Protein AF-A0A6M7UWU4-F1 (afdb_monomer)

pLDDT: mean 71.98, std 19.36, range [34.53, 93.56]

Foldseek 3Di:
DDPPQLVVLQVVVCVVVVQKDKFWFFFQDPPQKTFTHIWIARPVVRDIFRVRPTDPGPPTDTDPDDPVVSVPDDRMDHDDDDPDPPDPPPPVPPPPDDDDDDDDDDDDDDDDDDDDDD

Secondary structure (DSSP, 8-state):
-----HHHHHHHHHHH-TT-EEEEEEEEETTTEEEEEEEEEETTTTEEE--SS------EEE--S-HHHHHTS-SEEEPP-PPP-------TTS------------------------

Sequence (118 aa):
MDGYDAHENSNDFVVEHPDWRVVRGWLMSPGDILDKHVIVENPRTGQRLDVTPLDPRVPFFEHPGTAEEFDGLWHQISMPAYPRPGRPVFDVTKDIDRGSSGAVPDQGLRAPKPDNDE

Mean predicted aligned error: 16.05 Å

Nearest PDB structures (foldseek):
  5kph-assembly1_A  TM=3.690E-01  e=2.797E-01  synthetic construct
  5boi-assembly1_A  TM=4.045E-01  e=1.132E+00  Priestia megaterium QM B1551
  2l3c-assembly1_A  TM=4.063E-01  e=1.369E+00  Rattus norvegicus
  6zz4-assembly1_B  TM=4.889E-01  e=2.754E+00  Homo sapiens

Structure (mmCIF, N/CA/C/O backbone):
data_AF-A0A6M7UWU4-F1
#
_entry.id   AF-A0A6M7UWU4-F1
#
loop_
_atom_site.group_PDB
_atom_site.id
_atom_site.type_symbol
_atom_site.label_atom_id
_atom_site.label_alt_id
_atom_site.label_comp_id
_atom_site.label_asym_id
_atom_site.label_entity_id
_atom_site.label_seq_id
_atom_site.pdbx_PDB_ins_code
_atom_site.Cartn_x
_atom_site.Cartn_y
_atom_site.Cartn_z
_atom_site.occupancy
_atom_site.B_iso_or_equiv
_atom_site.auth_seq_id
_atom_site.auth_comp_id
_atom_site.auth_asym_id
_atom_site.auth_atom_id
_atom_site.pdbx_PDB_model_num
ATOM 1 N N . MET A 1 1 ? 17.996 -13.993 3.515 1.00 36.66 1 MET A N 1
ATOM 2 C CA . MET A 1 1 ? 17.636 -12.656 4.020 1.00 36.66 1 MET A CA 1
ATOM 3 C C . MET A 1 1 ? 16.147 -12.718 4.161 1.00 36.66 1 MET A C 1
ATOM 5 O O . MET A 1 1 ? 15.460 -12.836 3.153 1.00 36.66 1 MET A O 1
ATOM 9 N N . ASP A 1 2 ? 15.709 -12.838 5.399 1.00 42.78 2 ASP A N 1
ATOM 10 C CA . ASP A 1 2 ? 14.361 -13.258 5.730 1.00 42.78 2 ASP A CA 1
ATOM 11 C C . ASP A 1 2 ? 13.480 -12.039 5.491 1.00 42.78 2 ASP A C 1
ATOM 13 O O . ASP A 1 2 ? 13.567 -11.038 6.203 1.00 42.78 2 ASP A O 1
ATOM 17 N N . GLY A 1 3 ? 12.777 -12.063 4.359 1.00 45.56 3 GLY A N 1
ATOM 18 C CA . GLY A 1 3 ? 11.823 -11.031 4.011 1.00 45.56 3 GLY A CA 1
ATOM 19 C C . GLY A 1 3 ? 10.745 -11.058 5.074 1.00 45.56 3 GLY A C 1
ATOM 20 O O . GLY A 1 3 ? 9.932 -11.974 5.081 1.00 45.56 3 GLY A O 1
ATOM 21 N N . TYR A 1 4 ? 10.790 -10.094 5.993 1.00 55.25 4 TYR A N 1
ATOM 22 C CA . TYR A 1 4 ? 9.647 -9.764 6.826 1.00 55.25 4 TYR A CA 1
ATOM 23 C C . TYR A 1 4 ? 8.471 -9.570 5.879 1.00 55.25 4 TYR A C 1
ATOM 25 O O . TYR A 1 4 ? 8.495 -8.650 5.057 1.00 55.25 4 TYR A O 1
ATOM 33 N N . ASP A 1 5 ? 7.515 -10.491 5.924 1.00 71.44 5 ASP A N 1
ATOM 34 C CA . ASP A 1 5 ? 6.373 -10.448 5.035 1.00 71.44 5 ASP A CA 1
ATOM 35 C C . ASP A 1 5 ? 5.544 -9.221 5.423 1.00 71.44 5 ASP A C 1
ATOM 37 O O . ASP A 1 5 ? 4.860 -9.200 6.447 1.00 71.44 5 ASP A O 1
ATOM 41 N N . ALA A 1 6 ? 5.656 -8.155 4.626 1.00 71.50 6 ALA A N 1
ATOM 42 C CA . ALA A 1 6 ? 4.912 -6.912 4.814 1.00 71.50 6 ALA A CA 1
ATOM 43 C C . ALA A 1 6 ? 3.407 -7.173 4.951 1.00 71.50 6 ALA A C 1
ATOM 45 O O . ALA A 1 6 ? 2.700 -6.429 5.636 1.00 71.50 6 ALA A O 1
ATOM 46 N N . HIS A 1 7 ? 2.920 -8.252 4.333 1.00 78.00 7 HIS A N 1
ATOM 47 C CA . HIS A 1 7 ? 1.544 -8.691 4.447 1.00 78.00 7 HIS A CA 1
ATOM 48 C C . HIS A 1 7 ? 1.229 -9.265 5.837 1.00 78.00 7 HIS A C 1
ATOM 50 O O . HIS A 1 7 ? 0.207 -8.895 6.412 1.00 78.00 7 HIS A O 1
ATOM 56 N N . GLU A 1 8 ? 2.094 -10.113 6.402 1.00 82.25 8 GLU A N 1
ATOM 57 C CA . GLU A 1 8 ? 1.918 -10.677 7.751 1.00 82.25 8 GLU A CA 1
ATOM 58 C C . GLU A 1 8 ? 1.942 -9.571 8.810 1.00 82.25 8 GLU A C 1
ATOM 60 O O . GLU A 1 8 ? 0.979 -9.410 9.558 1.00 82.25 8 GLU A O 1
ATOM 65 N N . ASN A 1 9 ? 2.950 -8.698 8.762 1.00 82.88 9 ASN A N 1
ATOM 66 C CA . ASN A 1 9 ? 3.065 -7.580 9.698 1.00 82.88 9 ASN A CA 1
ATOM 67 C C . ASN A 1 9 ? 1.866 -6.618 9.620 1.00 82.88 9 ASN A C 1
ATOM 69 O O . ASN A 1 9 ? 1.403 -6.103 10.638 1.00 82.88 9 ASN A 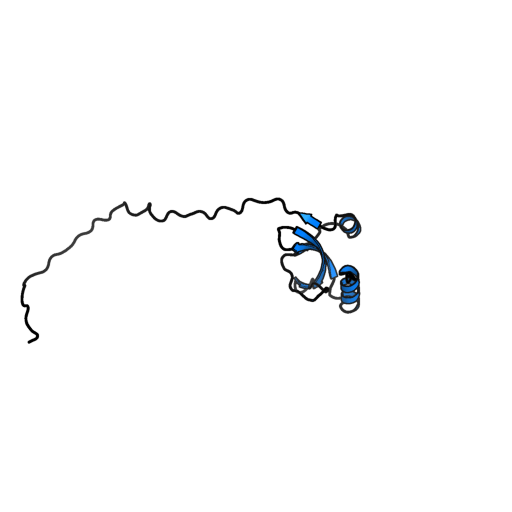O 1
ATOM 73 N N . SER A 1 10 ? 1.353 -6.359 8.414 1.00 84.81 10 SER A N 1
ATOM 74 C CA . SER A 1 10 ? 0.173 -5.505 8.236 1.00 84.81 10 SER A CA 1
ATOM 75 C C . SER A 1 10 ? -1.098 -6.158 8.779 1.00 84.81 10 SER A C 1
ATOM 77 O O . SER A 1 10 ? -1.950 -5.457 9.326 1.00 84.81 10 SER A O 1
ATOM 79 N N . ASN A 1 11 ? -1.231 -7.483 8.656 1.00 86.88 11 ASN A N 1
ATOM 80 C CA . ASN A 1 11 ? -2.358 -8.222 9.223 1.00 86.88 11 ASN A CA 1
ATOM 81 C C . ASN A 1 11 ? -2.325 -8.202 10.755 1.00 86.88 11 ASN A C 1
ATOM 83 O O . ASN A 1 11 ? -3.347 -7.905 11.373 1.00 86.88 11 ASN A O 1
ATOM 87 N N . ASP A 1 12 ? -1.163 -8.431 11.364 1.00 87.88 12 ASP A N 1
ATOM 88 C CA . ASP A 1 12 ? -1.004 -8.362 12.820 1.00 87.88 12 ASP A CA 1
ATOM 89 C C . ASP A 1 12 ? -1.335 -6.961 13.351 1.00 87.88 12 ASP A C 1
ATOM 91 O O . ASP A 1 12 ? -2.081 -6.809 14.321 1.00 87.88 12 ASP A O 1
ATOM 95 N N . PHE A 1 13 ? -0.882 -5.915 12.653 1.00 88.06 13 PHE A N 1
ATOM 96 C CA . PHE A 1 13 ? -1.182 -4.534 13.024 1.00 88.06 13 PHE A CA 1
ATOM 97 C C . PHE A 1 13 ? -2.690 -4.245 13.055 1.00 88.06 13 PHE A C 1
ATOM 99 O O . PHE A 1 13 ? -3.181 -3.624 13.997 1.00 88.06 13 PHE A O 1
ATOM 106 N N . VAL A 1 14 ? -3.456 -4.677 12.045 1.00 91.50 14 VAL A N 1
ATOM 107 C CA . VAL A 1 14 ? -4.908 -4.408 12.015 1.00 91.50 14 VAL A CA 1
ATOM 108 C C . VAL A 1 14 ? -5.693 -5.245 13.027 1.00 91.50 14 VAL A C 1
ATOM 110 O O . VAL A 1 14 ? -6.775 -4.826 13.437 1.00 91.50 14 VAL A O 1
ATOM 113 N N . VAL A 1 15 ? -5.158 -6.389 13.472 1.00 91.25 15 VAL A N 1
ATOM 114 C CA . VAL A 1 15 ? -5.731 -7.163 14.588 1.00 91.25 15 VAL A CA 1
ATOM 115 C C . VAL A 1 15 ? -5.653 -6.364 15.892 1.00 91.25 15 VAL A C 1
ATOM 117 O O . VAL A 1 15 ? -6.621 -6.337 16.653 1.00 91.25 15 VAL A O 1
ATOM 120 N N . GLU A 1 16 ? -4.540 -5.670 16.135 1.00 91.31 16 GLU A N 1
ATOM 121 C CA . GLU A 1 16 ? -4.356 -4.806 17.311 1.00 91.31 16 GLU A CA 1
ATOM 122 C C . GLU A 1 16 ? -5.044 -3.436 17.162 1.00 91.31 16 GLU A C 1
ATOM 124 O O . GLU A 1 16 ? -5.448 -2.814 18.150 1.00 91.31 16 GLU A O 1
ATOM 129 N N . HIS A 1 17 ? -5.229 -2.975 15.923 1.00 91.06 17 HIS A N 1
ATOM 130 C CA . HIS A 1 17 ? -5.812 -1.681 15.581 1.00 91.06 17 HIS A CA 1
ATOM 131 C C . HIS A 1 17 ? -7.015 -1.832 14.631 1.00 91.06 17 HIS A C 1
ATOM 133 O O . HIS A 1 17 ? -6.907 -1.511 13.446 1.00 91.06 17 HIS A O 1
ATOM 139 N N . PRO A 1 18 ? -8.203 -2.221 15.134 1.00 90.81 18 PRO A N 1
ATOM 140 C CA . PRO A 1 18 ? -9.365 -2.558 14.298 1.00 90.81 18 PRO A CA 1
ATOM 141 C C . PRO A 1 18 ? -9.965 -1.370 13.530 1.00 90.81 18 PRO A C 1
ATOM 143 O O . PRO A 1 18 ? -10.779 -1.555 12.630 1.00 90.81 18 PRO A O 1
ATOM 146 N N . ASP A 1 19 ? -9.581 -0.141 13.883 1.00 93.12 19 ASP A N 1
ATOM 147 C CA . ASP A 1 19 ? -9.936 1.064 13.128 1.00 93.12 19 ASP A CA 1
ATOM 148 C C . ASP A 1 19 ? -9.100 1.227 11.842 1.00 93.12 19 ASP A C 1
ATOM 150 O O . ASP A 1 19 ? -9.359 2.149 11.074 1.00 93.12 19 ASP A O 1
ATOM 154 N N . TRP A 1 20 ? -8.097 0.379 11.606 1.00 93.56 20 TRP A N 1
ATOM 155 C CA . TRP A 1 20 ? -7.217 0.417 10.439 1.00 93.56 20 TRP A CA 1
ATOM 156 C C . TRP A 1 20 ? -7.530 -0.722 9.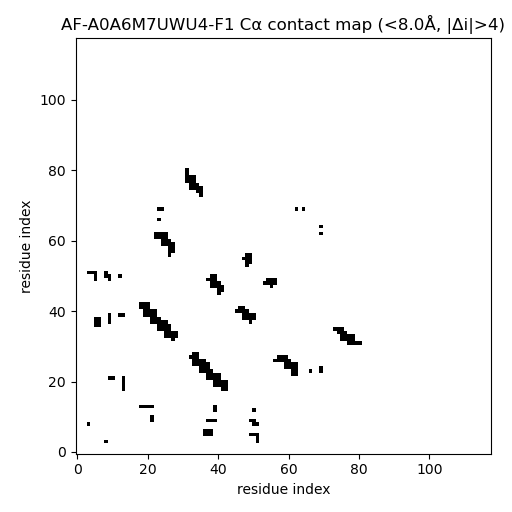471 1.00 93.56 20 TRP A C 1
ATOM 158 O O . TRP A 1 20 ? -8.119 -1.738 9.833 1.00 93.56 20 TRP A O 1
ATOM 168 N N . ARG A 1 21 ? -7.118 -0.557 8.213 1.00 92.69 21 ARG A N 1
ATOM 169 C CA . ARG A 1 21 ? -7.257 -1.577 7.171 1.00 92.69 21 ARG A CA 1
ATOM 170 C C . ARG A 1 21 ? -5.948 -1.806 6.437 1.00 92.69 21 ARG A C 1
ATOM 172 O O . ARG A 1 21 ? -5.166 -0.877 6.256 1.00 92.69 21 ARG A O 1
ATOM 179 N N . VAL A 1 22 ? -5.763 -3.027 5.955 1.00 92.19 22 VAL A N 1
ATOM 180 C CA . VAL A 1 22 ? -4.669 -3.374 5.049 1.00 92.19 22 VAL A CA 1
ATOM 181 C C . VAL A 1 22 ? -4.980 -2.841 3.652 1.00 92.19 22 VAL A C 1
ATOM 183 O O . VAL A 1 22 ? -6.077 -3.051 3.130 1.00 92.19 22 VAL A O 1
ATOM 186 N N . VAL A 1 23 ? -4.006 -2.176 3.039 1.00 92.12 23 VAL A N 1
ATOM 187 C CA . VAL A 1 23 ? -4.072 -1.649 1.676 1.00 92.12 23 VAL A CA 1
ATOM 188 C C . VAL A 1 23 ? -2.939 -2.257 0.857 1.00 92.12 23 VAL A C 1
ATOM 190 O O . VAL A 1 23 ? -1.770 -2.206 1.236 1.00 92.12 23 VAL A O 1
ATOM 193 N N . ARG A 1 24 ? -3.304 -2.838 -0.286 1.00 92.62 24 ARG A N 1
ATOM 194 C CA . ARG A 1 24 ? -2.384 -3.467 -1.239 1.00 92.62 24 ARG A CA 1
ATOM 195 C C . ARG A 1 24 ? -2.093 -2.507 -2.380 1.00 92.62 24 ARG A C 1
ATOM 197 O O . ARG A 1 24 ? -2.974 -1.752 -2.794 1.00 92.62 24 ARG A O 1
ATOM 204 N N . GLY A 1 25 ? -0.872 -2.521 -2.892 1.00 91.94 25 GLY A N 1
ATOM 205 C CA . GLY A 1 25 ? -0.496 -1.592 -3.944 1.00 91.94 25 GLY A CA 1
ATOM 206 C C . GLY A 1 25 ? 0.976 -1.641 -4.302 1.00 91.94 25 GLY A C 1
ATOM 207 O O . GLY A 1 25 ? 1.630 -2.674 -4.176 1.00 91.94 25 GLY A O 1
ATOM 208 N N . TRP A 1 26 ? 1.484 -0.507 -4.769 1.00 90.88 26 TRP A N 1
ATOM 209 C CA . TRP A 1 26 ? 2.863 -0.375 -5.201 1.00 90.88 26 TRP A CA 1
ATOM 210 C C . TRP A 1 26 ? 3.577 0.757 -4.503 1.00 90.88 26 TRP A C 1
ATOM 212 O O . TRP A 1 26 ? 3.092 1.890 -4.467 1.00 90.88 26 TRP A O 1
ATOM 222 N N . LEU A 1 27 ? 4.773 0.448 -4.029 1.00 88.06 27 LEU A N 1
ATOM 223 C CA . LEU A 1 27 ? 5.729 1.424 -3.565 1.00 88.06 27 LEU A CA 1
ATOM 224 C C . LEU A 1 27 ? 6.623 1.874 -4.717 1.00 88.06 27 LEU A C 1
ATOM 226 O O . LEU A 1 27 ? 7.127 1.046 -5.473 1.00 88.06 27 LEU A O 1
ATOM 230 N N . MET A 1 28 ? 6.853 3.178 -4.841 1.00 83.38 28 MET A N 1
ATOM 231 C CA . MET A 1 28 ? 7.848 3.677 -5.784 1.00 83.38 28 MET A CA 1
ATOM 232 C C . MET A 1 28 ? 9.257 3.536 -5.206 1.00 83.38 28 MET A C 1
ATOM 234 O O . MET A 1 28 ? 9.650 4.281 -4.307 1.00 83.38 28 MET A O 1
ATOM 238 N N . SER A 1 29 ? 10.024 2.613 -5.772 1.00 78.88 29 SER A N 1
ATOM 239 C CA . SER A 1 29 ? 11.447 2.446 -5.503 1.00 78.88 29 SER A CA 1
ATOM 240 C C . SER A 1 29 ? 12.306 3.279 -6.459 1.00 78.88 29 SER A C 1
ATOM 242 O O . SER A 1 29 ? 11.854 3.671 -7.543 1.00 78.88 29 SER A O 1
ATOM 244 N N . PRO A 1 30 ? 13.568 3.573 -6.089 1.00 76.00 30 PRO A N 1
ATOM 245 C CA . PRO A 1 30 ? 14.512 4.224 -6.988 1.00 76.00 30 PRO A CA 1
ATOM 246 C C . PRO A 1 30 ? 14.623 3.494 -8.333 1.00 76.00 30 PRO A C 1
ATOM 248 O O . PRO A 1 30 ? 14.630 2.267 -8.385 1.00 76.00 30 PRO A O 1
ATOM 251 N N . GLY A 1 31 ? 14.767 4.257 -9.420 1.00 76.19 31 GLY A N 1
ATOM 252 C CA . GLY A 1 31 ? 14.899 3.695 -10.769 1.00 76.19 31 GLY A CA 1
ATOM 253 C C . GLY A 1 31 ? 13.575 3.459 -11.494 1.00 76.19 31 GLY A C 1
ATOM 254 O O . GLY A 1 31 ? 13.537 2.639 -12.406 1.00 76.19 31 GLY A O 1
ATOM 255 N N . ASP A 1 32 ? 12.516 4.180 -11.110 1.00 79.50 32 ASP A N 1
ATOM 256 C CA . ASP A 1 32 ? 11.196 4.113 -11.749 1.00 79.50 32 ASP A CA 1
ATOM 257 C C . ASP A 1 32 ? 10.575 2.704 -11.676 1.00 79.50 32 ASP A C 1
ATOM 259 O O . ASP A 1 32 ? 9.891 2.251 -12.594 1.00 79.50 32 ASP A O 1
ATOM 263 N N . ILE A 1 33 ? 10.816 2.001 -10.563 1.00 84.56 33 ILE A N 1
ATOM 264 C CA . ILE A 1 33 ? 10.284 0.663 -10.287 1.00 84.56 33 ILE A CA 1
ATOM 265 C C . ILE A 1 33 ? 9.154 0.775 -9.267 1.00 84.56 33 ILE A C 1
ATOM 267 O O . ILE A 1 33 ? 9.276 1.452 -8.248 1.00 84.56 33 ILE A O 1
ATOM 271 N N . LEU A 1 34 ? 8.050 0.099 -9.556 1.00 88.50 34 LEU A N 1
ATOM 272 C CA . LEU A 1 34 ? 6.925 -0.093 -8.658 1.00 88.50 34 LEU A CA 1
ATOM 273 C C . LEU A 1 34 ? 7.033 -1.477 -8.022 1.00 88.50 34 LEU A C 1
ATOM 275 O O . LEU A 1 34 ? 6.830 -2.488 -8.697 1.00 88.50 34 LEU A O 1
ATOM 279 N N . ASP A 1 35 ? 7.336 -1.509 -6.730 1.00 88.12 35 ASP A N 1
ATOM 280 C CA . ASP A 1 35 ? 7.433 -2.734 -5.945 1.00 88.12 35 ASP A CA 1
ATOM 281 C C . ASP A 1 35 ? 6.083 -3.067 -5.330 1.00 88.12 35 ASP A C 1
ATOM 283 O O . ASP A 1 35 ? 5.456 -2.228 -4.682 1.00 88.12 35 ASP A O 1
ATOM 287 N N . LYS A 1 36 ? 5.634 -4.302 -5.530 1.00 89.94 36 LYS A N 1
ATOM 288 C CA . LYS A 1 36 ? 4.431 -4.840 -4.906 1.00 89.94 36 LYS A CA 1
ATOM 289 C C . LYS A 1 36 ? 4.591 -4.773 -3.389 1.00 89.94 36 LYS A C 1
ATOM 291 O O . LYS A 1 36 ? 5.520 -5.360 -2.841 1.00 89.94 36 LYS A O 1
ATOM 296 N N . HIS A 1 37 ? 3.690 -4.054 -2.729 1.00 90.00 37 HIS A N 1
ATOM 297 C CA . HIS A 1 37 ? 3.820 -3.748 -1.311 1.00 90.00 37 HIS A CA 1
ATOM 298 C C . HIS A 1 37 ? 2.471 -3.689 -0.599 1.00 90.00 37 HI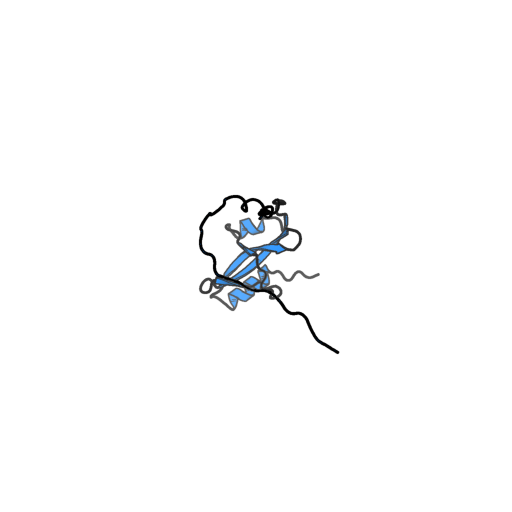S A C 1
ATOM 300 O O . HIS A 1 37 ? 1.412 -3.558 -1.223 1.00 90.00 37 HIS A O 1
ATOM 306 N N . VAL A 1 38 ? 2.522 -3.779 0.726 1.00 90.06 38 VAL A N 1
ATOM 307 C CA . VAL A 1 38 ? 1.352 -3.735 1.601 1.00 90.06 38 VAL A CA 1
ATOM 308 C C . VAL A 1 38 ? 1.603 -2.712 2.697 1.00 90.06 38 VAL A C 1
ATOM 310 O O . VAL A 1 38 ? 2.669 -2.684 3.302 1.00 90.06 38 VAL A O 1
ATOM 313 N N . ILE A 1 39 ? 0.615 -1.857 2.925 1.00 90.19 39 ILE A N 1
ATOM 314 C CA . ILE A 1 39 ? 0.624 -0.850 3.983 1.00 90.19 39 ILE A CA 1
ATOM 315 C C . ILE A 1 39 ? -0.676 -0.948 4.779 1.00 90.19 39 ILE A C 1
ATOM 317 O O . ILE A 1 39 ? -1.619 -1.635 4.380 1.00 90.19 39 ILE A O 1
ATOM 321 N N . VAL A 1 40 ? -0.765 -0.201 5.870 1.00 91.00 40 VAL A N 1
ATOM 322 C CA . VAL A 1 40 ? -2.014 0.005 6.602 1.00 91.00 40 VAL A CA 1
ATOM 323 C C . VAL A 1 40 ? -2.498 1.442 6.443 1.00 91.00 40 VAL A C 1
ATOM 325 O O . VAL A 1 40 ? -1.708 2.382 6.338 1.00 91.00 40 VAL A O 1
ATOM 328 N N . GLU A 1 41 ? -3.815 1.619 6.423 1.00 91.88 41 GLU A N 1
ATOM 329 C CA . GLU A 1 41 ? -4.470 2.920 6.333 1.00 91.88 41 GLU A CA 1
ATOM 330 C C . GLU A 1 41 ? -5.524 3.076 7.428 1.00 91.88 41 GLU A C 1
ATOM 332 O O . GLU A 1 41 ? -6.330 2.176 7.671 1.00 91.88 41 GLU A O 1
ATOM 337 N N . ASN A 1 42 ? -5.551 4.250 8.051 1.00 92.38 42 ASN A N 1
ATOM 338 C CA . ASN A 1 42 ? -6.651 4.682 8.893 1.00 92.38 42 ASN A CA 1
ATOM 339 C C . ASN A 1 42 ? -7.681 5.428 8.025 1.00 92.38 42 ASN A C 1
ATOM 341 O O . ASN A 1 42 ? -7.433 6.571 7.635 1.00 92.38 42 ASN A O 1
ATOM 345 N N . PRO A 1 43 ? -8.859 4.850 7.744 1.00 90.06 43 PRO A N 1
ATOM 346 C CA . PRO A 1 43 ? -9.862 5.457 6.876 1.00 90.06 43 PRO A CA 1
ATOM 347 C C . PRO A 1 43 ? -10.502 6.719 7.473 1.00 90.06 43 PRO A C 1
ATOM 349 O O . PRO A 1 43 ? -11.101 7.497 6.735 1.00 90.06 43 PRO A O 1
ATOM 352 N N . ARG A 1 44 ? -10.395 6.954 8.791 1.00 91.94 44 ARG A N 1
ATOM 353 C CA . ARG A 1 44 ? -10.926 8.172 9.428 1.00 91.94 44 ARG A CA 1
ATOM 354 C C . ARG A 1 44 ? -10.006 9.370 9.234 1.00 91.94 44 ARG A C 1
ATOM 356 O O . ARG A 1 44 ? -10.492 10.487 9.091 1.00 91.94 44 ARG A O 1
ATOM 363 N N . THR A 1 45 ? -8.694 9.150 9.273 1.00 90.12 45 THR A N 1
ATOM 364 C CA . THR A 1 45 ? -7.691 10.224 9.185 1.00 90.12 45 THR A CA 1
ATOM 365 C C . THR A 1 45 ? -7.010 10.300 7.820 1.00 90.12 45 THR A C 1
ATOM 367 O O . THR A 1 45 ? -6.354 11.297 7.531 1.00 90.12 45 THR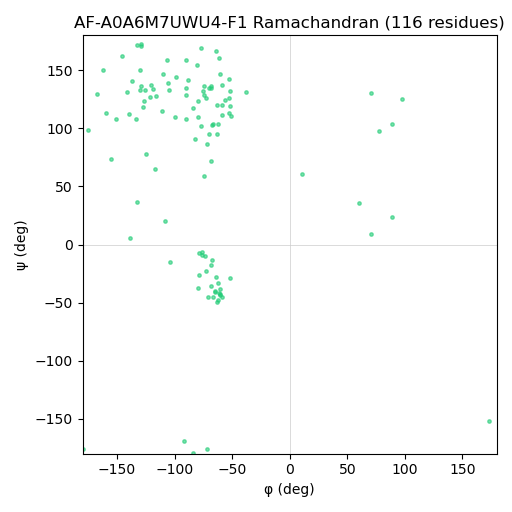 A O 1
ATOM 370 N N . GLY A 1 46 ? -7.140 9.261 6.989 1.00 87.19 46 GLY A N 1
ATOM 371 C CA . GLY A 1 46 ? -6.388 9.092 5.743 1.00 87.19 46 GLY A CA 1
ATOM 372 C C . GLY A 1 46 ? -4.903 8.785 5.963 1.00 87.19 46 GLY A C 1
ATOM 373 O O . GLY A 1 46 ? -4.117 8.830 5.018 1.00 87.19 46 GLY A O 1
ATOM 374 N N . GLN A 1 47 ? -4.489 8.514 7.206 1.00 88.06 47 GLN A N 1
ATOM 375 C CA . GLN A 1 47 ? -3.096 8.225 7.531 1.00 88.06 47 GLN A CA 1
ATOM 376 C C . GLN A 1 47 ? -2.687 6.867 6.961 1.00 88.06 47 GLN A C 1
ATOM 378 O O . GLN A 1 47 ? -3.408 5.888 7.130 1.00 88.06 47 GLN A O 1
ATOM 383 N N . ARG A 1 48 ? -1.509 6.813 6.337 1.00 87.31 48 ARG A N 1
ATOM 384 C CA . ARG A 1 48 ? -0.924 5.616 5.724 1.00 87.31 48 ARG A CA 1
ATOM 385 C C . ARG A 1 48 ? 0.426 5.300 6.364 1.00 87.31 48 ARG A C 1
ATOM 387 O O . ARG A 1 48 ? 1.206 6.221 6.605 1.00 87.31 48 ARG A O 1
ATOM 394 N N . LEU A 1 49 ? 0.684 4.025 6.643 1.00 85.00 49 LEU A N 1
ATOM 395 C CA . LEU A 1 49 ? 1.903 3.549 7.300 1.00 85.00 49 LEU A CA 1
ATOM 396 C C . LEU A 1 49 ? 2.369 2.231 6.675 1.00 85.00 49 LEU A C 1
ATOM 398 O O . LEU A 1 49 ? 1.591 1.288 6.562 1.00 85.00 49 LEU A O 1
ATOM 402 N N . ASP A 1 50 ? 3.649 2.152 6.329 1.00 85.00 50 ASP A N 1
ATOM 403 C CA . ASP A 1 50 ? 4.322 0.888 6.040 1.00 85.00 50 ASP A CA 1
ATOM 404 C C . ASP A 1 50 ? 4.796 0.250 7.356 1.00 85.00 50 ASP A C 1
ATOM 406 O O . ASP A 1 50 ? 5.608 0.831 8.080 1.00 85.00 50 ASP A O 1
ATOM 410 N N . VAL A 1 51 ? 4.282 -0.937 7.686 1.00 80.19 51 VAL A N 1
ATOM 411 C CA . VAL A 1 51 ? 4.628 -1.652 8.931 1.00 80.19 51 VAL A CA 1
ATOM 412 C C . VAL A 1 51 ? 6.027 -2.299 8.831 1.00 80.19 51 VAL A C 1
ATOM 414 O O . VAL A 1 51 ? 6.598 -2.732 9.832 1.00 80.19 51 VAL A O 1
ATOM 417 N N . THR A 1 52 ? 6.646 -2.301 7.645 1.00 70.19 52 THR A N 1
ATOM 418 C CA . THR A 1 52 ? 7.921 -2.971 7.334 1.00 70.19 52 THR A CA 1
ATOM 419 C C . THR A 1 52 ? 8.972 -2.056 6.690 1.00 70.19 52 THR A C 1
ATOM 421 O O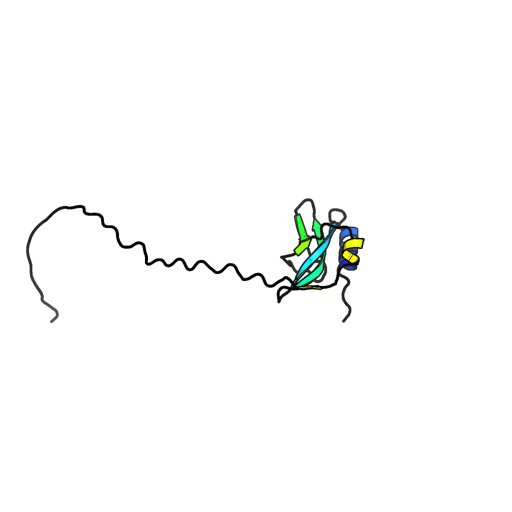 . THR A 1 52 ? 8.856 -1.706 5.522 1.00 70.19 52 THR A O 1
ATOM 424 N N . PRO A 1 53 ? 10.132 -1.845 7.338 1.00 59.91 53 PRO A N 1
ATOM 425 C CA . PRO A 1 53 ? 10.274 -1.122 8.597 1.00 59.91 53 PRO A CA 1
ATOM 426 C C . PRO A 1 53 ? 9.861 0.358 8.451 1.00 59.91 53 PRO A C 1
ATOM 428 O O . PRO A 1 53 ? 10.474 1.080 7.674 1.00 59.91 53 PRO A O 1
ATOM 431 N N . LEU A 1 54 ? 8.851 0.767 9.237 1.00 58.09 54 LEU A N 1
ATOM 432 C CA . LEU A 1 54 ? 8.390 2.126 9.609 1.00 58.09 54 LEU A CA 1
ATOM 433 C C . LEU A 1 54 ? 8.989 3.317 8.841 1.00 58.09 54 LEU A C 1
ATOM 435 O O . LEU A 1 54 ? 9.595 4.216 9.427 1.00 58.09 54 LEU A O 1
ATOM 439 N N . ASP A 1 55 ? 8.781 3.355 7.536 1.00 61.47 55 ASP A N 1
ATOM 440 C CA . ASP A 1 55 ? 9.232 4.448 6.690 1.00 61.47 55 ASP A CA 1
ATOM 441 C C . ASP A 1 55 ? 7.983 5.118 6.098 1.00 61.47 55 ASP A C 1
ATOM 443 O O . ASP A 1 55 ? 7.104 4.416 5.581 1.00 61.47 55 ASP A O 1
ATOM 447 N N . PRO A 1 56 ? 7.821 6.453 6.204 1.00 61.00 56 PRO A N 1
ATOM 448 C CA . PRO A 1 56 ? 6.762 7.181 5.513 1.00 61.00 56 PRO A CA 1
ATOM 449 C C . PRO A 1 56 ? 7.031 7.159 4.002 1.00 61.00 56 PRO A C 1
ATOM 451 O O . PRO A 1 56 ? 7.408 8.157 3.389 1.00 61.00 56 PRO A O 1
ATOM 454 N N . ARG A 1 57 ? 6.852 5.993 3.383 1.00 63.53 57 ARG A N 1
ATOM 455 C CA . ARG A 1 57 ? 7.142 5.770 1.974 1.00 63.53 57 ARG A CA 1
ATOM 456 C C . ARG A 1 57 ? 5.971 6.258 1.146 1.00 63.53 57 ARG A C 1
ATOM 458 O O . ARG A 1 57 ? 5.009 5.548 0.864 1.00 63.53 57 ARG A O 1
ATOM 465 N N . VAL A 1 58 ? 6.069 7.525 0.778 1.00 66.50 58 VAL A N 1
ATOM 466 C CA . VAL A 1 58 ? 5.318 8.116 -0.321 1.00 66.50 58 VAL A CA 1
ATOM 467 C C . VAL A 1 58 ? 6.273 8.333 -1.498 1.00 66.50 58 VAL A C 1
ATOM 469 O O . VAL A 1 58 ? 7.405 8.769 -1.285 1.00 66.50 58 VAL A O 1
ATOM 472 N N . PRO A 1 59 ? 5.840 8.064 -2.740 1.00 80.75 59 PRO A N 1
ATOM 473 C CA . PRO A 1 59 ? 4.473 7.726 -3.139 1.00 80.75 59 PRO A CA 1
ATOM 474 C C . PRO A 1 59 ? 4.147 6.218 -3.069 1.00 80.75 59 PRO A C 1
ATOM 476 O O . PRO A 1 59 ? 4.954 5.371 -3.450 1.00 80.75 59 PRO A O 1
ATOM 479 N N . PHE A 1 60 ? 2.919 5.916 -2.631 1.00 86.62 60 PHE A N 1
ATOM 480 C CA . PHE A 1 60 ? 2.295 4.589 -2.678 1.00 86.62 60 PHE A CA 1
ATOM 481 C C . PHE A 1 60 ? 1.027 4.647 -3.539 1.00 86.62 60 PHE A C 1
ATOM 483 O O . PHE A 1 60 ? 0.194 5.542 -3.359 1.00 86.62 60 PHE A O 1
ATOM 490 N N . PHE A 1 61 ? 0.863 3.683 -4.441 1.00 88.94 61 PHE A N 1
ATOM 491 C CA . PHE A 1 61 ? -0.270 3.585 -5.359 1.00 88.94 61 PHE A CA 1
ATOM 492 C C . PHE A 1 61 ? -1.141 2.389 -4.990 1.00 88.94 61 PHE A C 1
ATOM 494 O O . PHE A 1 61 ? -0.700 1.252 -5.087 1.00 88.94 61 PHE A O 1
ATOM 501 N N . GLU A 1 62 ? -2.377 2.644 -4.574 1.00 92.38 62 GLU A N 1
ATOM 502 C CA . GLU A 1 62 ? -3.331 1.597 -4.199 1.00 92.38 62 GLU A CA 1
ATOM 503 C C . GLU A 1 62 ? -3.771 0.779 -5.420 1.00 92.38 62 GLU A C 1
ATOM 505 O O . GLU A 1 62 ? -4.057 1.327 -6.488 1.00 92.38 62 GLU A O 1
ATOM 510 N N . HIS A 1 63 ? -3.830 -0.541 -5.257 1.00 92.94 63 HIS A N 1
ATOM 511 C CA . HIS A 1 63 ? -4.408 -1.435 -6.247 1.00 92.94 63 HIS A CA 1
ATOM 512 C C . HIS A 1 63 ? -5.942 -1.413 -6.132 1.00 92.94 63 HIS A C 1
ATOM 514 O O . HIS A 1 63 ? -6.460 -1.718 -5.061 1.00 92.94 63 HIS A O 1
ATOM 520 N N . PRO A 1 64 ? -6.685 -1.088 -7.207 1.00 90.50 64 PRO A N 1
ATOM 521 C CA . PRO A 1 64 ? -8.144 -0.965 -7.144 1.00 90.50 64 PRO A CA 1
ATOM 522 C C . PRO A 1 64 ? -8.902 -2.307 -7.177 1.00 90.50 64 PRO A C 1
ATOM 524 O O . PRO A 1 64 ? -10.126 -2.297 -7.051 1.00 90.50 64 PRO A O 1
ATOM 527 N N . GLY A 1 65 ? -8.213 -3.428 -7.414 1.00 90.31 65 GLY A N 1
ATOM 528 C CA . GLY A 1 65 ? -8.803 -4.766 -7.529 1.00 90.31 65 GLY A CA 1
ATOM 529 C C . GLY A 1 65 ? -8.852 -5.550 -6.213 1.00 90.31 65 GLY A C 1
ATOM 530 O O . GLY A 1 65 ? -8.620 -5.008 -5.128 1.00 90.31 65 GLY A O 1
ATOM 531 N N . THR A 1 66 ? -9.172 -6.841 -6.303 1.00 89.75 66 THR A N 1
ATOM 532 C CA . THR A 1 66 ? -9.239 -7.739 -5.138 1.00 89.75 66 THR A CA 1
ATOM 533 C C . THR A 1 66 ? -7.852 -8.173 -4.654 1.00 89.75 66 THR A C 1
ATOM 535 O O . THR A 1 66 ? -6.832 -7.958 -5.312 1.00 89.75 66 THR A O 1
ATOM 538 N N . ALA A 1 67 ? -7.800 -8.800 -3.474 1.00 88.06 67 ALA A N 1
ATOM 539 C CA . ALA A 1 67 ? -6.559 -9.367 -2.953 1.00 88.06 67 ALA A CA 1
ATOM 540 C C . ALA A 1 67 ? -6.013 -10.467 -3.877 1.00 88.06 67 ALA A C 1
ATOM 542 O O . ALA A 1 67 ? -4.826 -10.478 -4.178 1.00 88.06 67 ALA A O 1
ATOM 543 N N . GLU A 1 68 ? -6.888 -11.330 -4.393 1.00 89.81 68 GLU A N 1
ATOM 544 C CA . GLU A 1 68 ? -6.526 -12.423 -5.298 1.00 89.81 68 GLU A CA 1
ATOM 545 C C . GLU A 1 68 ? -5.974 -11.902 -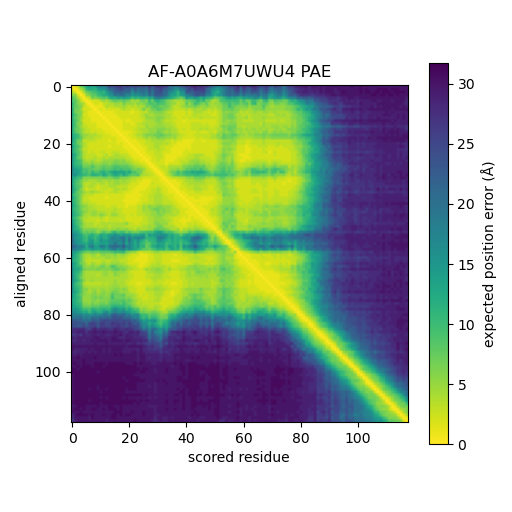6.629 1.00 89.81 68 GLU A C 1
ATOM 547 O O . GLU A 1 68 ? -5.000 -12.444 -7.155 1.00 89.81 68 GLU A O 1
ATOM 552 N N . GLU A 1 69 ? -6.571 -10.833 -7.165 1.00 91.19 69 GLU A N 1
ATOM 553 C CA . GLU A 1 69 ? -6.074 -10.166 -8.370 1.00 91.19 69 GLU A CA 1
ATOM 554 C C . GLU A 1 69 ? -4.675 -9.601 -8.135 1.00 91.19 69 GLU A C 1
ATOM 556 O O . GLU A 1 69 ? -3.772 -9.853 -8.931 1.00 91.19 69 GLU A O 1
ATOM 561 N N . PHE A 1 70 ? -4.475 -8.900 -7.016 1.00 90.31 70 PHE A N 1
ATOM 562 C CA . PHE A 1 70 ? -3.173 -8.368 -6.627 1.00 90.31 70 PHE A CA 1
ATOM 563 C C . PHE A 1 70 ? -2.129 -9.472 -6.442 1.00 90.31 70 PHE A C 1
ATOM 565 O O . PHE A 1 70 ? -0.991 -9.343 -6.906 1.00 90.31 70 PHE A O 1
ATOM 572 N N . ASP A 1 71 ? -2.503 -10.574 -5.796 1.00 88.88 71 ASP A N 1
ATOM 573 C CA . ASP A 1 71 ? -1.625 -11.704 -5.507 1.00 88.88 71 ASP A CA 1
ATOM 574 C C . ASP A 1 71 ? -1.104 -12.372 -6.784 1.00 88.88 71 ASP A C 1
ATOM 576 O O . ASP A 1 71 ? 0.068 -12.749 -6.833 1.00 88.88 71 ASP A O 1
ATOM 580 N N . GLY A 1 72 ? -1.911 -12.389 -7.849 1.00 88.31 72 GLY A N 1
ATOM 581 C CA . GLY A 1 72 ? -1.520 -12.870 -9.176 1.00 88.31 72 GLY A CA 1
ATOM 582 C C . GLY A 1 72 ? -0.588 -11.946 -9.975 1.00 88.31 72 GLY A C 1
ATOM 583 O O . GLY A 1 72 ? -0.074 -12.364 -11.015 1.00 88.31 72 GLY A O 1
ATOM 584 N N . LEU A 1 73 ? -0.355 -10.703 -9.535 1.00 89.19 73 LEU A N 1
ATOM 585 C CA . LEU A 1 73 ? 0.528 -9.758 -10.229 1.00 89.19 73 LEU A CA 1
ATOM 586 C C . LEU A 1 73 ? 2.011 -10.001 -9.925 1.00 89.19 73 LEU A C 1
ATOM 588 O O . LEU A 1 73 ? 2.396 -10.498 -8.864 1.00 89.19 73 LEU A O 1
ATOM 592 N N . TRP A 1 74 ? 2.854 -9.579 -10.870 1.00 87.31 74 TRP A N 1
ATOM 593 C CA . TRP A 1 74 ? 4.307 -9.598 -10.729 1.00 87.31 74 TRP A CA 1
ATOM 594 C C . TRP A 1 74 ? 4.771 -8.733 -9.553 1.00 87.31 74 TRP A C 1
ATOM 596 O O . TRP A 1 74 ? 4.191 -7.688 -9.263 1.00 87.31 74 TRP A O 1
ATOM 606 N N . HIS A 1 75 ? 5.859 -9.160 -8.908 1.00 86.38 75 HIS A N 1
ATOM 607 C CA . HIS A 1 75 ? 6.420 -8.477 -7.738 1.00 86.38 75 HIS A CA 1
ATOM 608 C C . HIS A 1 75 ? 6.938 -7.068 -8.045 1.00 86.38 75 HIS A C 1
ATOM 610 O O . HIS A 1 75 ? 6.945 -6.224 -7.158 1.00 86.38 75 HIS A O 1
ATOM 616 N N . GLN A 1 76 ? 7.373 -6.813 -9.279 1.00 86.88 76 GLN A N 1
ATOM 617 C CA . GLN A 1 76 ? 7.907 -5.521 -9.697 1.00 86.88 76 GLN A CA 1
ATOM 618 C C . GLN A 1 76 ? 7.367 -5.147 -11.070 1.00 86.88 76 GLN A C 1
ATOM 620 O O . GLN A 1 76 ? 7.263 -5.995 -11.961 1.00 86.88 76 GLN A O 1
ATOM 625 N N . ILE A 1 77 ? 7.057 -3.866 -11.245 1.00 86.38 77 ILE A N 1
ATOM 626 C CA . ILE A 1 77 ? 6.632 -3.293 -12.520 1.00 86.38 77 ILE A CA 1
ATOM 627 C C . ILE A 1 77 ? 7.541 -2.104 -12.820 1.00 86.38 77 ILE A C 1
ATOM 629 O O . ILE A 1 77 ? 7.640 -1.174 -12.025 1.00 86.38 77 ILE A O 1
ATOM 633 N N . SER A 1 78 ? 8.207 -2.107 -13.973 1.00 83.81 78 SER A N 1
ATOM 634 C CA . SER A 1 78 ? 8.927 -0.921 -14.440 1.00 83.81 78 SER A CA 1
ATOM 635 C C . SER A 1 78 ? 7.929 0.109 -14.953 1.00 83.81 78 SER A C 1
ATOM 637 O O . SER A 1 78 ? 7.092 -0.204 -15.805 1.00 83.81 78 SER A O 1
ATOM 639 N N . MET A 1 79 ? 8.024 1.347 -14.478 1.00 77.94 79 MET A N 1
ATOM 640 C CA . MET A 1 79 ? 7.290 2.435 -15.100 1.00 77.94 79 MET A CA 1
ATOM 641 C C . MET A 1 79 ? 7.882 2.698 -16.488 1.00 77.94 79 MET A C 1
ATOM 643 O O . MET A 1 79 ? 9.106 2.764 -16.639 1.00 77.94 79 MET A O 1
ATOM 647 N N . PRO A 1 80 ? 7.044 2.858 -17.525 1.00 71.38 80 PRO A N 1
ATOM 648 C CA . PRO A 1 80 ? 7.540 3.303 -18.814 1.00 71.38 80 PRO A CA 1
ATOM 649 C C . PRO A 1 80 ? 8.212 4.667 -18.633 1.00 71.38 80 PRO A C 1
ATOM 651 O O . PRO A 1 80 ? 7.699 5.531 -17.921 1.00 71.38 80 PRO A O 1
ATOM 654 N N . ALA A 1 81 ? 9.370 4.851 -19.267 1.00 67.50 81 ALA A N 1
ATOM 655 C CA . ALA A 1 81 ? 10.103 6.107 -19.217 1.00 67.50 81 ALA A CA 1
ATOM 656 C C . ALA A 1 81 ? 9.259 7.212 -19.865 1.00 67.50 81 ALA A C 1
ATOM 658 O O . ALA A 1 81 ? 9.259 7.386 -21.084 1.00 67.50 81 ALA A O 1
ATOM 659 N N . TYR A 1 82 ? 8.516 7.959 -19.054 1.00 60.16 82 TYR A N 1
ATOM 660 C CA . TYR A 1 82 ? 7.872 9.169 -19.528 1.00 60.16 82 TYR A CA 1
ATOM 66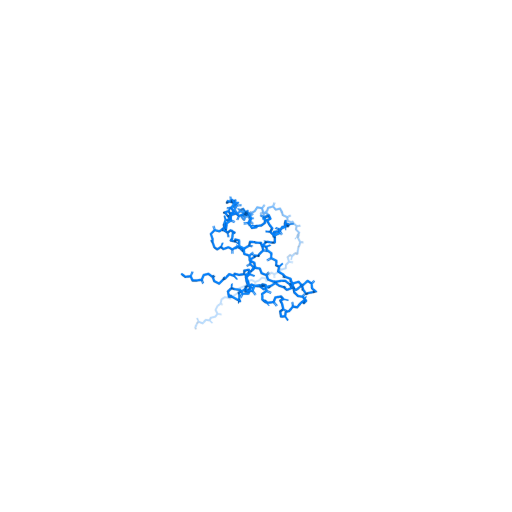1 C C . TYR A 1 82 ? 8.965 10.221 -19.723 1.00 60.16 82 TYR A C 1
ATOM 663 O O . TYR A 1 82 ? 9.733 10.479 -18.788 1.00 60.16 82 TYR A O 1
ATOM 671 N N . PRO A 1 83 ? 9.077 10.843 -20.911 1.00 59.69 83 PRO A N 1
ATOM 672 C CA . PRO A 1 83 ? 9.957 11.987 -21.056 1.00 59.69 83 PRO A CA 1
ATOM 673 C C . PRO A 1 83 ? 9.525 13.015 -20.014 1.00 59.69 83 PRO A C 1
ATOM 675 O O . PRO A 1 83 ? 8.347 13.379 -19.953 1.00 59.69 83 PRO A O 1
ATOM 678 N N . ARG A 1 84 ? 10.460 13.451 -19.157 1.00 60.22 84 ARG A N 1
ATOM 679 C CA . ARG A 1 84 ? 10.162 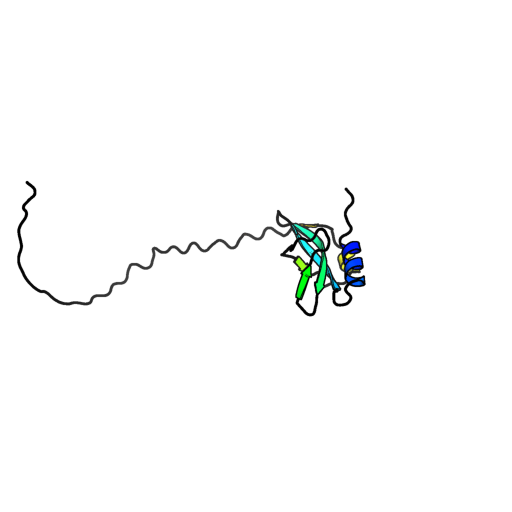14.512 -18.190 1.00 60.22 84 ARG A CA 1
ATOM 680 C C . ARG A 1 84 ? 9.562 15.672 -18.981 1.00 60.22 84 ARG A C 1
ATOM 682 O O . ARG A 1 84 ? 10.157 16.019 -20.007 1.00 60.22 84 ARG A O 1
ATOM 689 N N . PRO A 1 85 ? 8.432 16.261 -18.553 1.00 62.59 85 PRO A N 1
ATOM 690 C CA . PRO A 1 85 ? 7.918 17.449 -19.211 1.00 62.59 85 PRO A CA 1
ATOM 691 C C . PRO A 1 85 ? 9.066 18.452 -19.241 1.00 62.59 85 PRO A C 1
ATOM 693 O O . PRO A 1 85 ? 9.589 18.840 -18.191 1.00 62.59 85 PRO A O 1
ATOM 696 N N . GLY A 1 86 ? 9.551 18.752 -20.449 1.00 60.22 86 GLY A N 1
ATOM 697 C CA . GLY A 1 86 ? 10.660 19.672 -20.628 1.00 60.22 86 GLY A CA 1
ATOM 698 C C . GLY A 1 86 ? 10.291 20.947 -19.894 1.00 60.22 86 GLY A C 1
ATOM 699 O O . GLY A 1 86 ? 9.190 21.459 -20.095 1.00 60.22 86 GLY A O 1
ATOM 700 N N . ARG A 1 87 ? 11.159 21.422 -18.990 1.00 54.56 87 ARG A N 1
ATOM 701 C CA . ARG A 1 87 ? 10.958 22.743 -18.394 1.00 54.56 87 ARG A CA 1
ATOM 702 C C . ARG A 1 87 ? 10.769 23.703 -19.570 1.00 54.56 87 ARG A C 1
ATOM 704 O O . ARG A 1 87 ? 11.686 23.769 -20.392 1.00 54.56 87 ARG A O 1
ATOM 711 N N . PRO A 1 88 ? 9.629 24.402 -19.701 1.00 56.22 88 PRO A N 1
ATOM 712 C CA . PRO A 1 88 ? 9.556 25.479 -20.665 1.00 56.22 88 PRO A CA 1
ATOM 713 C C . PRO A 1 88 ? 10.650 26.465 -20.265 1.00 56.22 88 PRO A C 1
ATOM 715 O O . PRO A 1 88 ? 10.618 27.053 -19.183 1.00 56.22 88 PRO A O 1
ATOM 718 N N . VAL A 1 89 ? 11.681 26.563 -21.099 1.00 58.16 89 VAL A N 1
ATOM 719 C CA . VAL A 1 89 ? 12.646 27.649 -21.010 1.00 58.16 89 VAL A CA 1
ATOM 720 C C . VAL A 1 89 ? 11.861 28.867 -21.466 1.00 58.16 89 VAL A C 1
ATOM 722 O O . VAL A 1 89 ? 11.659 29.073 -22.660 1.00 58.16 89 VAL A O 1
ATOM 725 N N . PHE A 1 90 ? 11.307 29.612 -20.513 1.00 55.09 90 PHE A N 1
ATOM 726 C CA . PHE A 1 90 ? 10.769 30.928 -20.809 1.00 55.09 90 PHE A CA 1
ATOM 727 C C . PHE A 1 90 ? 11.959 31.804 -21.183 1.00 55.09 90 PHE A C 1
ATOM 729 O O . PHE A 1 90 ? 12.758 32.185 -20.329 1.00 55.09 90 PHE A O 1
ATOM 736 N N . ASP A 1 91 ? 12.106 32.057 -22.478 1.00 52.34 91 ASP A N 1
ATOM 737 C CA . ASP A 1 91 ? 13.079 33.001 -23.001 1.00 52.34 91 ASP A CA 1
ATOM 738 C C . ASP A 1 91 ? 12.595 34.419 -22.654 1.00 52.34 91 ASP A C 1
ATOM 740 O O . ASP A 1 91 ? 11.847 35.056 -23.397 1.00 52.34 91 ASP A O 1
ATOM 744 N N . VAL A 1 92 ? 12.955 34.889 -21.455 1.00 53.50 92 VAL A N 1
ATOM 745 C CA . VAL A 1 92 ? 12.714 36.260 -20.970 1.00 53.50 92 VAL A CA 1
ATOM 746 C C . VAL A 1 92 ? 13.689 37.211 -21.672 1.00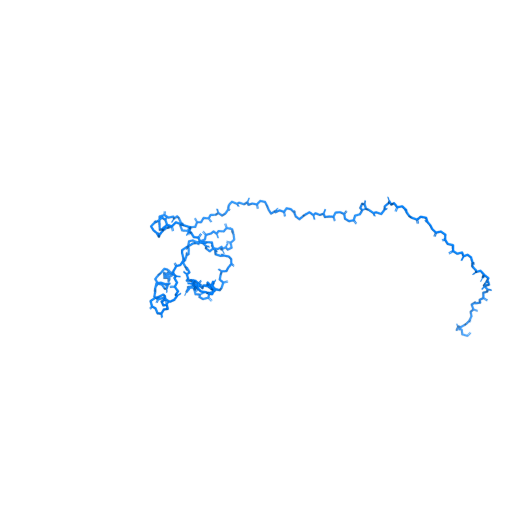 53.50 92 VAL A C 1
ATOM 748 O O . VAL A 1 92 ? 14.511 37.866 -21.047 1.00 53.50 92 VAL A O 1
ATOM 751 N N . THR A 1 93 ? 13.655 37.272 -23.002 1.00 50.66 93 THR A N 1
ATOM 752 C CA . THR A 1 93 ? 14.365 38.321 -23.755 1.00 50.66 93 THR A CA 1
ATOM 753 C C . THR A 1 93 ? 13.578 38.901 -24.932 1.00 50.66 93 THR A C 1
ATOM 755 O O . THR A 1 93 ? 14.098 39.760 -25.638 1.00 50.66 93 THR A O 1
ATOM 758 N N . LYS A 1 94 ? 12.304 38.529 -25.133 1.00 50.97 94 LYS A N 1
ATOM 759 C CA . LYS A 1 94 ? 11.507 38.984 -26.293 1.00 50.97 94 LYS A CA 1
ATOM 760 C C . LYS A 1 94 ? 10.385 39.995 -26.021 1.00 50.97 94 LYS A C 1
ATOM 762 O O . LYS A 1 94 ? 9.541 40.169 -26.888 1.00 50.97 94 LYS A O 1
ATOM 767 N N . ASP A 1 95 ? 10.415 40.719 -24.901 1.00 48.19 95 ASP A N 1
ATOM 768 C CA . ASP A 1 95 ? 9.415 41.767 -24.600 1.00 48.19 95 ASP A CA 1
ATOM 769 C C . ASP A 1 95 ? 10.022 43.100 -24.113 1.00 48.19 95 ASP A C 1
ATOM 771 O O . ASP A 1 95 ? 9.450 43.794 -23.275 1.00 48.19 95 ASP A O 1
ATOM 775 N N . ILE A 1 96 ? 11.175 43.509 -24.653 1.00 50.16 96 ILE A N 1
ATOM 776 C CA . ILE A 1 96 ? 11.629 44.910 -24.550 1.00 50.16 96 ILE A CA 1
ATOM 777 C C . ILE A 1 96 ? 11.701 45.498 -25.959 1.00 50.16 96 ILE A C 1
ATOM 779 O O . ILE A 1 96 ? 12.770 45.809 -26.463 1.00 50.16 96 ILE A O 1
ATOM 783 N N . ASP A 1 97 ? 10.548 45.615 -26.619 1.00 49.06 97 ASP A N 1
ATOM 784 C CA . ASP A 1 97 ? 10.404 46.519 -27.765 1.00 49.06 97 ASP A CA 1
ATOM 785 C C . ASP A 1 97 ? 8.936 46.934 -27.958 1.00 49.06 97 ASP A C 1
ATOM 787 O O . ASP A 1 97 ? 8.221 46.464 -28.845 1.00 49.06 97 ASP A O 1
ATOM 791 N N . ARG A 1 98 ? 8.437 47.807 -27.073 1.00 38.84 98 ARG A N 1
ATOM 792 C CA . ARG A 1 98 ? 7.339 48.718 -27.428 1.00 38.84 98 ARG A CA 1
ATOM 793 C C . ARG A 1 98 ? 7.281 49.910 -26.484 1.00 38.84 98 ARG A C 1
ATOM 795 O O . ARG A 1 98 ? 7.024 49.775 -25.294 1.00 38.84 98 ARG A O 1
ATOM 802 N N . GLY A 1 99 ? 7.568 51.078 -27.050 1.00 39.41 99 GLY A N 1
ATOM 803 C CA . GLY A 1 99 ? 7.794 52.316 -26.323 1.00 39.41 99 GLY A CA 1
ATOM 804 C C . GLY A 1 99 ? 6.606 52.864 -25.534 1.00 39.41 99 GLY A C 1
ATOM 805 O O . GLY A 1 99 ? 5.442 52.522 -25.739 1.00 39.41 99 GLY A O 1
ATOM 806 N N . SER A 1 100 ? 6.928 53.817 -24.666 1.00 41.03 100 SER A N 1
ATOM 807 C CA . SER A 1 100 ? 5.992 54.833 -24.206 1.00 41.03 100 SER A CA 1
ATOM 808 C C . SER A 1 100 ? 6.719 56.168 -24.135 1.00 41.03 100 SER A C 1
ATOM 810 O O . SER A 1 100 ? 7.657 56.364 -23.370 1.00 41.03 100 SER A O 1
ATOM 812 N N . SER A 1 101 ? 6.282 57.048 -25.030 1.00 44.12 101 SER A N 1
ATOM 813 C CA . SER A 1 101 ? 6.570 58.473 -25.079 1.00 44.12 101 SER A CA 1
ATOM 814 C C . SER A 1 101 ? 5.774 59.181 -23.978 1.00 44.12 101 SER A C 1
ATOM 816 O O . SER A 1 101 ? 4.590 58.893 -23.808 1.00 44.12 101 SER A O 1
ATOM 818 N N . GLY A 1 102 ? 6.399 60.115 -23.259 1.00 34.53 102 GLY A N 1
ATOM 819 C CA . GLY A 1 102 ? 5.734 60.970 -22.274 1.00 34.53 102 GLY A CA 1
ATOM 820 C C . GLY A 1 102 ? 6.684 62.020 -21.693 1.00 34.53 102 GLY A C 1
ATOM 821 O O . GLY A 1 102 ? 7.468 61.712 -20.804 1.00 34.53 102 GLY A O 1
ATOM 822 N N . ALA A 1 103 ? 6.620 63.242 -22.231 1.00 37.03 103 ALA A N 1
ATOM 823 C CA . ALA A 1 103 ? 7.292 64.466 -21.760 1.00 37.03 103 ALA A CA 1
ATOM 824 C C . ALA A 1 103 ? 6.836 64.841 -20.325 1.00 37.03 103 ALA A C 1
ATOM 826 O O . ALA A 1 103 ? 5.778 64.379 -19.907 1.00 37.03 103 ALA A O 1
ATOM 827 N N . VAL A 1 104 ? 7.497 65.647 -19.478 1.00 46.28 104 VAL A N 1
ATOM 828 C CA . VAL A 1 104 ? 8.157 66.988 -19.539 1.00 46.28 104 VAL A CA 1
ATOM 829 C C . VAL A 1 104 ? 8.727 67.260 -18.100 1.00 46.28 104 VAL A C 1
ATOM 831 O O . VAL A 1 104 ? 8.437 66.444 -17.225 1.00 46.28 104 VAL A O 1
ATOM 834 N N . PRO A 1 105 ? 9.341 68.410 -17.708 1.00 46.44 105 PRO A N 1
ATOM 835 C CA . PRO A 1 105 ? 10.120 69.434 -18.415 1.00 46.44 105 PRO A CA 1
ATOM 836 C C . PRO A 1 105 ? 11.452 69.832 -17.708 1.00 46.44 105 PRO A C 1
ATOM 838 O O . PRO A 1 105 ? 11.741 69.491 -16.565 1.00 46.44 105 PRO A O 1
ATOM 841 N N . ASP A 1 106 ? 12.210 70.632 -18.454 1.00 49.22 106 ASP A N 1
ATOM 842 C CA . ASP A 1 106 ? 13.357 71.494 -18.139 1.00 49.22 106 ASP A CA 1
ATOM 843 C C . ASP A 1 106 ? 13.320 72.250 -16.788 1.00 49.22 106 ASP A C 1
ATOM 845 O O . ASP A 1 106 ? 12.344 72.947 -16.513 1.00 49.22 106 ASP A O 1
ATOM 849 N N . GLN A 1 107 ? 14.416 72.191 -16.008 1.00 44.62 107 GLN A N 1
ATOM 850 C CA . GLN A 1 107 ? 14.922 73.311 -15.191 1.00 44.62 107 GLN A CA 1
ATOM 851 C C . GLN A 1 107 ? 16.453 73.243 -15.003 1.00 44.62 107 GLN A C 1
ATOM 853 O O . GLN A 1 107 ? 16.975 72.441 -14.238 1.00 44.62 107 GLN A O 1
ATOM 858 N N . GLY A 1 108 ? 17.157 74.161 -15.671 1.00 36.16 108 GLY A N 1
ATOM 859 C CA . GLY A 1 108 ? 17.961 75.171 -14.972 1.00 36.16 108 GLY A CA 1
ATOM 860 C C . GLY A 1 108 ? 19.327 74.801 -14.368 1.00 36.16 108 GLY A C 1
ATOM 861 O O . GLY A 1 108 ? 19.430 74.500 -13.190 1.00 36.16 108 GLY A O 1
ATOM 862 N N . LEU A 1 109 ? 20.372 75.117 -15.144 1.00 41.03 109 LEU A N 1
ATOM 863 C CA . LEU A 1 109 ? 21.524 75.965 -14.767 1.00 41.03 109 LEU A CA 1
ATOM 864 C C . LEU A 1 109 ? 22.600 75.494 -13.753 1.00 41.03 109 LEU A C 1
ATOM 866 O O . LEU A 1 109 ? 22.360 75.278 -12.574 1.00 41.03 109 LEU A O 1
ATOM 870 N N . ARG A 1 110 ? 23.843 75.671 -14.247 1.00 37.16 110 ARG A N 1
ATOM 871 C CA . ARG A 1 110 ? 25.140 75.947 -13.584 1.00 37.16 110 ARG A CA 1
ATOM 872 C C . ARG A 1 110 ? 26.014 74.769 -13.118 1.00 37.16 110 ARG A C 1
ATOM 874 O O . ARG A 1 110 ? 25.868 74.223 -12.036 1.00 37.16 110 ARG A O 1
ATOM 881 N N . ALA A 1 111 ? 27.057 74.532 -13.917 1.00 44.69 111 ALA A N 1
ATOM 882 C CA . ALA A 1 111 ? 28.384 74.066 -13.490 1.00 44.69 111 ALA A CA 1
ATOM 883 C C . ALA A 1 111 ? 29.154 75.199 -12.751 1.00 44.69 111 ALA A C 1
ATOM 885 O O . ALA A 1 111 ? 28.648 76.329 -12.721 1.00 44.69 111 ALA A O 1
ATOM 886 N N . PRO A 1 112 ? 30.431 75.045 -12.334 1.00 54.56 112 PRO A N 1
ATOM 887 C CA . PRO A 1 112 ? 31.208 73.877 -11.870 1.00 54.56 112 PRO A CA 1
ATOM 888 C C . PRO A 1 112 ? 31.926 74.153 -10.514 1.00 54.56 112 PRO A C 1
ATOM 890 O O . PRO A 1 112 ? 32.060 75.308 -10.114 1.00 54.56 112 PRO A O 1
ATOM 893 N N . LYS A 1 113 ? 32.513 73.130 -9.870 1.00 47.12 113 LYS A N 1
ATOM 894 C CA . LYS A 1 113 ? 33.868 73.235 -9.276 1.00 47.12 113 LYS A CA 1
ATOM 895 C C . LYS A 1 113 ? 34.437 71.856 -8.884 1.00 47.12 113 LYS A C 1
ATOM 897 O O . LYS A 1 113 ? 33.728 71.110 -8.212 1.00 47.12 113 LYS A O 1
ATOM 902 N N . PRO A 1 114 ? 35.673 71.516 -9.286 1.00 58.62 114 PRO A N 1
ATOM 903 C CA . PRO A 1 114 ? 36.507 70.549 -8.577 1.00 58.62 114 PRO A CA 1
ATOM 904 C C . PRO A 1 114 ? 37.253 71.244 -7.415 1.00 58.62 114 PRO A C 1
ATOM 906 O O . PRO A 1 114 ? 37.081 72.454 -7.243 1.00 58.62 114 PRO A O 1
ATOM 909 N N . ASP A 1 115 ? 38.073 70.473 -6.688 1.00 46.06 115 ASP A N 1
ATOM 910 C CA . ASP A 1 115 ? 39.031 70.852 -5.619 1.00 46.06 115 ASP A CA 1
ATOM 911 C C . ASP A 1 115 ? 38.461 70.661 -4.191 1.00 46.06 115 ASP A C 1
ATOM 913 O O . ASP A 1 115 ? 37.394 71.184 -3.881 1.00 46.06 115 ASP A O 1
ATOM 917 N N . ASN A 1 116 ? 39.069 69.932 -3.244 1.00 43.66 116 ASN A N 1
ATOM 918 C CA . ASN A 1 116 ? 40.450 69.461 -3.071 1.00 43.66 116 ASN A CA 1
ATOM 919 C C . ASN A 1 116 ? 40.517 68.309 -2.045 1.00 43.66 116 ASN A C 1
ATOM 921 O O . ASN A 1 116 ? 39.781 68.340 -1.064 1.00 43.66 116 ASN A O 1
ATOM 925 N N . ASP A 1 117 ? 41.492 67.419 -2.229 1.00 42.22 117 ASP A N 1
ATOM 926 C CA . ASP A 1 117 ? 42.491 67.029 -1.217 1.00 42.22 117 ASP A CA 1
ATOM 927 C C . ASP A 1 117 ? 43.817 67.079 -2.015 1.00 42.22 117 ASP A C 1
ATOM 929 O O . ASP A 1 117 ? 43.927 66.402 -3.038 1.00 42.22 117 ASP A O 1
ATOM 933 N N . GLU A 1 118 ? 44.724 68.043 -1.819 1.00 40.34 118 GLU A N 1
ATOM 934 C CA . GLU A 1 118 ? 45.568 68.322 -0.641 1.00 40.34 118 GLU A CA 1
ATOM 935 C C . GLU A 1 118 ? 46.012 69.803 -0.601 1.00 40.34 118 GLU A C 1
ATOM 937 O O . GLU A 1 118 ? 46.240 70.389 -1.689 1.00 40.34 118 GLU A O 1
#

Radius of gyration: 32.13 Å; Cα contacts (8 Å, |Δi|>4): 133; chains: 1; bounding box: 56×89×45 Å

Solvent-accessible surface area (backbone atoms only — not comparable to full-atom values): 7886 Å² total; per-residue (Å²): 131,85,73,76,51,34,61,59,51,27,52,55,50,30,71,80,36,74,78,36,42,73,43,51,29,29,34,66,44,88,88,55,28,32,35,60,42,42,28,34,33,29,80,88,78,70,48,71,44,31,70,66,79,77,43,88,72,73,62,64,46,75,54,92,69,54,70,69,60,57,67,74,48,71,63,64,44,74,57,77,87,68,77,72,81,72,76,81,77,77,74,89,77,83,83,86,82,79,88,82,90,80,90,87,83,92,80,83,89,80,86,86,82,86,89,85,90,132